Protein AF-A0A0L0UHP1-F1 (afdb_monomer)

Radius of gyration: 19.0 Å; Cα contacts (8 Å, |Δi|>4): 153; chains: 1; bounding box: 42×23×54 Å

Organism: NCBI:txid1165861

Mean predicted aligned error: 4.36 Å

Nearest PDB structures (foldseek):
  5uz0-assembly2_D  TM=9.508E-01  e=3.108E-11  Homo sapiens
  1pkx-assembly1_A  TM=9.611E-01  e=6.671E-11  Homo sapiens
  5uy8-assembly1_B  TM=9.467E-01  e=7.074E-11  Homo sapiens
  1pkx-assembly2_C  TM=9.586E-01  e=7.956E-11  Homo sapiens
  1pl0-assembly2_C  TM=9.447E-01  e=1.006E-10  Homo sapiens

Secondary structure (DSSP, 8-state):
-HHHHHHHHHHTTSHHHHT--B-TT--HHHHHHHHHHHHTTGGGTTTTSSS--HHHHHHHTTBSSPPPPPPHHHHHHHHTT---EEEE-SS--SSTHHHHHHHTTTEEEEE-----TTHHHHHHHHHHTT-B-

Structure (mmCIF, N/CA/C/O backbone):
data_AF-A0A0L0UHP1-F1
#
_entry.id   AF-A0A0L0UHP1-F1
#
loop_
_atom_site.group_PDB
_atom_site.id
_atom_site.type_symbol
_atom_site.label_atom_id
_atom_site.label_alt_id
_atom_site.label_comp_id
_atom_site.label_asym_id
_atom_site.label_entity_id
_atom_site.label_seq_id
_atom_site.pdbx_PDB_ins_code
_atom_site.Cartn_x
_atom_site.Cartn_y
_atom_site.Cartn_z
_atom_site.occupancy
_atom_site.B_iso_or_equiv
_atom_site.auth_seq_id
_atom_site.auth_comp_id
_atom_site.auth_asym_id
_atom_site.auth_atom_id
_atom_site.pdbx_PDB_model_num
ATOM 1 N N . LEU A 1 1 ? 8.149 6.910 -4.532 1.00 87.00 1 LEU A N 1
ATOM 2 C CA . LEU A 1 1 ? 6.869 7.517 -4.090 1.00 87.00 1 LEU A CA 1
ATOM 3 C C . LEU A 1 1 ? 5.644 6.760 -4.614 1.00 87.00 1 LEU A C 1
ATOM 5 O O . LEU A 1 1 ? 4.916 6.215 -3.797 1.00 87.00 1 LEU A O 1
ATOM 9 N N . ALA A 1 2 ? 5.421 6.687 -5.936 1.00 91.31 2 ALA A N 1
ATOM 10 C CA . ALA A 1 2 ? 4.229 6.048 -6.519 1.00 91.31 2 ALA A CA 1
ATOM 11 C C . ALA A 1 2 ? 4.046 4.576 -6.104 1.00 91.31 2 ALA A C 1
ATOM 13 O O . ALA A 1 2 ? 2.968 4.207 -5.651 1.00 91.31 2 ALA A O 1
ATOM 14 N N . GLY A 1 3 ? 5.117 3.774 -6.146 1.00 92.88 3 GLY A N 1
ATOM 15 C CA . GLY A 1 3 ? 5.069 2.380 -5.689 1.00 92.88 3 GLY A CA 1
ATOM 16 C C . GLY A 1 3 ? 4.587 2.235 -4.242 1.00 92.88 3 GLY A C 1
ATOM 17 O O . GLY A 1 3 ? 3.741 1.400 -3.971 1.00 92.88 3 GLY A O 1
ATOM 18 N N . ASN A 1 4 ? 5.029 3.101 -3.320 1.00 94.25 4 ASN A N 1
ATOM 19 C CA . ASN A 1 4 ? 4.590 3.024 -1.920 1.00 94.25 4 ASN A CA 1
ATOM 20 C C . ASN A 1 4 ? 3.087 3.318 -1.788 1.00 94.25 4 ASN A C 1
ATOM 22 O O . ASN A 1 4 ? 2.412 2.698 -0.975 1.00 94.25 4 ASN A O 1
ATOM 26 N N . LYS A 1 5 ? 2.547 4.238 -2.600 1.00 93.75 5 LYS A N 1
ATOM 27 C CA . LYS A 1 5 ? 1.102 4.505 -2.631 1.00 93.75 5 LYS A CA 1
ATOM 28 C C . LYS A 1 5 ? 0.318 3.297 -3.151 1.00 93.75 5 LYS A C 1
ATOM 30 O O . LYS A 1 5 ? -0.724 2.983 -2.587 1.00 93.75 5 LYS A O 1
ATOM 35 N N . ALA A 1 6 ? 0.826 2.619 -4.182 1.00 95.38 6 ALA A N 1
ATOM 36 C CA . ALA A 1 6 ? 0.227 1.386 -4.692 1.00 95.38 6 ALA A CA 1
ATO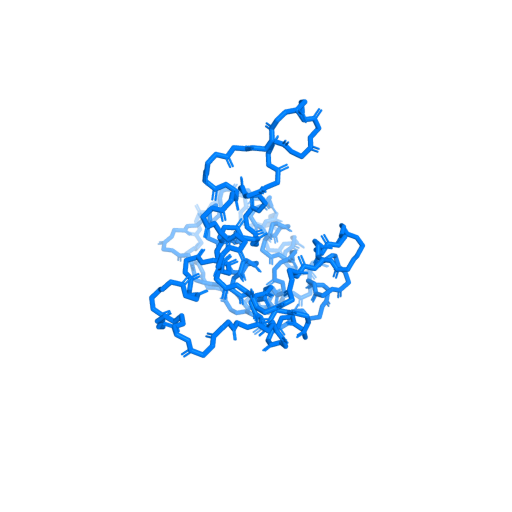M 37 C C . ALA A 1 6 ? 0.261 0.264 -3.641 1.00 95.38 6 ALA A C 1
ATOM 39 O O . ALA A 1 6 ? -0.746 -0.407 -3.431 1.00 95.38 6 ALA A O 1
ATOM 40 N N . ASP A 1 7 ? 1.377 0.120 -2.923 1.00 95.88 7 ASP A N 1
ATOM 41 C CA . ASP A 1 7 ? 1.526 -0.884 -1.867 1.00 95.88 7 ASP A CA 1
ATOM 42 C C . ASP A 1 7 ? 0.542 -0.637 -0.713 1.00 95.88 7 ASP A C 1
ATOM 44 O O . ASP A 1 7 ? -0.157 -1.553 -0.286 1.00 95.88 7 ASP A O 1
ATOM 48 N N . LEU A 1 8 ? 0.422 0.612 -0.246 1.00 96.38 8 LEU A N 1
ATOM 49 C CA . LEU A 1 8 ? -0.553 0.985 0.786 1.00 96.38 8 LEU A CA 1
ATOM 50 C C . LEU A 1 8 ? -1.991 0.762 0.311 1.00 96.38 8 LEU A C 1
ATOM 52 O O . LEU A 1 8 ? -2.806 0.215 1.053 1.00 96.38 8 LEU A O 1
ATOM 56 N N . TRP A 1 9 ? -2.306 1.135 -0.932 1.00 96.44 9 TRP A N 1
ATOM 57 C CA . TRP A 1 9 ? -3.612 0.855 -1.527 1.00 96.44 9 TRP A CA 1
ATOM 58 C C . TRP A 1 9 ? -3.915 -0.648 -1.547 1.00 96.44 9 TRP A C 1
ATOM 60 O O . TRP A 1 9 ? -5.017 -1.056 -1.179 1.00 96.44 9 TRP A O 1
ATOM 70 N N . TRP A 1 10 ? -2.945 -1.490 -1.903 1.00 97.81 10 TRP A N 1
ATOM 71 C CA . TRP A 1 10 ? -3.138 -2.938 -1.919 1.00 97.81 10 TRP A CA 1
ATOM 72 C C . TRP A 1 10 ? -3.288 -3.526 -0.514 1.00 97.81 10 TRP A C 1
ATOM 74 O O . TRP A 1 10 ? -4.152 -4.371 -0.281 1.00 97.81 10 TRP A O 1
ATOM 84 N N . LEU A 1 11 ? -2.514 -3.038 0.457 1.00 97.75 11 LEU A N 1
ATOM 85 C CA . LEU A 1 11 ? -2.622 -3.455 1.856 1.00 97.75 11 LEU A CA 1
ATOM 86 C C . LEU A 1 11 ? -3.976 -3.102 2.485 1.00 97.75 11 LEU A C 1
ATOM 88 O O . LEU A 1 11 ? -4.435 -3.833 3.359 1.00 97.75 11 LEU A O 1
ATOM 92 N N . ARG A 1 12 ? -4.672 -2.060 2.008 1.00 97.56 12 ARG A N 1
ATOM 93 C CA . ARG A 1 12 ? -6.061 -1.777 2.429 1.00 97.56 12 ARG A CA 1
ATOM 94 C C . ARG A 1 12 ? -7.037 -2.908 2.102 1.00 97.56 12 ARG A C 1
ATOM 96 O O . ARG A 1 12 ? -8.080 -2.999 2.739 1.00 97.56 12 ARG A O 1
ATOM 103 N N . HIS A 1 13 ? -6.703 -3.762 1.137 1.00 97.31 13 HIS A N 1
ATOM 104 C CA . HIS A 1 13 ? -7.509 -4.921 0.756 1.00 97.31 13 HIS A CA 1
ATOM 105 C C . HIS A 1 13 ? -7.147 -6.184 1.553 1.00 97.31 13 HIS A C 1
ATOM 107 O O . HIS A 1 13 ? -7.740 -7.237 1.328 1.00 97.31 13 HIS A O 1
ATOM 113 N N . HIS A 1 14 ? -6.186 -6.107 2.483 1.00 98.31 14 HIS A N 1
ATOM 114 C CA . HIS A 1 14 ? -5.831 -7.232 3.340 1.00 98.31 14 HIS A CA 1
ATOM 115 C C . HIS A 1 14 ? -7.034 -7.640 4.218 1.00 98.31 14 HIS A C 1
ATOM 117 O O . HIS A 1 14 ? -7.650 -6.757 4.820 1.00 98.31 14 HIS A O 1
ATOM 123 N N . PRO A 1 15 ? -7.343 -8.944 4.390 1.00 97.75 15 PRO A N 1
ATOM 124 C CA . PRO A 1 15 ? -8.514 -9.398 5.150 1.00 97.75 15 PRO A CA 1
ATOM 125 C C . PRO A 1 15 ? -8.619 -8.786 6.553 1.00 97.75 15 PRO A C 1
ATOM 127 O O . PRO A 1 15 ? -9.634 -8.195 6.890 1.00 97.75 15 PRO A O 1
ATOM 130 N N . LYS A 1 16 ? -7.524 -8.782 7.328 1.00 97.44 16 LYS A N 1
ATOM 131 C CA . LYS A 1 16 ? -7.485 -8.134 8.657 1.00 97.44 16 LYS A CA 1
ATOM 132 C C . LYS A 1 16 ? -7.810 -6.631 8.651 1.00 97.44 16 LYS A C 1
ATOM 134 O O . LYS A 1 16 ? -8.249 -6.120 9.672 1.00 97.44 16 LYS A O 1
ATOM 139 N N . VAL A 1 17 ? -7.568 -5.925 7.543 1.00 97.69 17 VAL A N 1
ATOM 140 C CA . VAL A 1 17 ? -7.905 -4.497 7.405 1.00 97.69 17 VAL A CA 1
ATOM 141 C C . VAL A 1 17 ? -9.379 -4.334 7.045 1.00 97.69 17 VAL A C 1
ATOM 143 O O . VAL A 1 17 ? -10.064 -3.497 7.625 1.00 97.69 17 VAL A O 1
ATOM 146 N N . LEU A 1 18 ? -9.887 -5.169 6.135 1.00 97.38 18 LEU A N 1
ATOM 147 C CA . LEU A 1 18 ? -11.303 -5.185 5.760 1.00 97.38 18 LEU A CA 1
ATOM 148 C C . LEU A 1 18 ? -12.212 -5.599 6.929 1.00 97.38 18 LEU A C 1
ATOM 150 O O . LEU A 1 18 ? -13.311 -5.065 7.065 1.00 97.38 18 LEU A O 1
ATOM 154 N N . ASP A 1 19 ? -11.733 -6.494 7.793 1.00 97.31 19 ASP A N 1
ATOM 155 C CA . ASP A 1 19 ? -12.485 -7.048 8.924 1.00 97.31 19 ASP A CA 1
ATOM 156 C C . ASP A 1 19 ? -12.356 -6.243 10.230 1.00 97.31 19 ASP A C 1
ATOM 158 O O . ASP A 1 19 ? -12.909 -6.662 11.256 1.00 97.31 19 ASP A O 1
ATOM 162 N N . MET A 1 20 ? -11.670 -5.089 10.208 1.00 98.12 20 MET A N 1
ATOM 163 C CA . MET A 1 20 ? -11.478 -4.222 11.378 1.00 98.12 20 MET A CA 1
ATOM 164 C C . MET A 1 20 ? -12.805 -3.872 12.063 1.00 98.12 20 MET A C 1
ATOM 166 O O . MET A 1 20 ? -13.759 -3.388 11.443 1.00 98.12 20 MET A O 1
ATOM 170 N N . LYS A 1 21 ? -12.853 -4.064 13.384 1.00 98.06 21 LYS A N 1
ATOM 171 C CA . LYS A 1 21 ? -14.045 -3.819 14.202 1.00 98.06 21 LYS A CA 1
ATOM 172 C C . LYS A 1 21 ? -14.073 -2.376 14.688 1.00 98.06 21 LYS A C 1
ATOM 174 O O . LYS A 1 21 ? -13.614 -2.060 15.778 1.00 98.06 21 LYS A O 1
ATOM 179 N N . PHE A 1 22 ? -14.604 -1.479 13.865 1.00 98.31 22 PHE A N 1
ATOM 180 C CA . PHE A 1 22 ? -14.836 -0.086 14.256 1.00 98.31 22 PHE A CA 1
ATOM 181 C C . PHE A 1 22 ? -16.080 0.065 15.134 1.00 98.31 22 PHE A C 1
ATOM 183 O O . PHE A 1 22 ? -17.093 -0.580 14.864 1.00 98.31 22 PHE A O 1
ATOM 190 N N . LYS A 1 23 ? -16.055 1.008 16.086 1.00 98.38 23 LYS A N 1
ATOM 191 C CA . LYS A 1 23 ? -17.259 1.403 16.835 1.00 98.38 23 LYS A CA 1
ATOM 192 C C . LYS A 1 23 ? -18.340 1.894 15.877 1.00 98.38 23 LYS A C 1
ATOM 194 O O . LYS A 1 23 ? -18.066 2.569 14.879 1.00 98.38 23 LYS A O 1
ATOM 199 N N . LYS A 1 24 ? -19.602 1.614 16.210 1.00 96.81 24 LYS A N 1
ATOM 200 C CA . LYS A 1 24 ? -20.766 2.095 15.438 1.00 96.81 24 LYS A CA 1
ATOM 201 C C . LYS A 1 24 ? -20.814 3.622 15.294 1.00 96.81 24 LYS A C 1
ATOM 203 O O . LYS A 1 24 ? -21.344 4.113 14.303 1.00 96.81 24 LYS A O 1
ATOM 208 N N . SER A 1 25 ? -20.261 4.358 16.260 1.00 96.75 25 SER A N 1
ATOM 209 C CA . SER A 1 25 ? -20.190 5.824 16.259 1.00 96.75 25 SER A CA 1
ATOM 210 C C . SER A 1 25 ? -19.076 6.401 15.374 1.00 96.75 25 SER A C 1
ATOM 212 O O . SER A 1 25 ? -19.115 7.593 15.071 1.00 96.75 25 SER A O 1
ATOM 214 N N . THR A 1 26 ? -18.097 5.593 14.950 1.00 97.19 26 THR A N 1
ATOM 215 C CA . THR A 1 26 ? -16.936 6.056 14.177 1.00 97.19 26 THR A CA 1
ATOM 216 C C . THR A 1 26 ? -17.354 6.464 12.763 1.00 97.19 26 THR A C 1
ATOM 218 O O . THR A 1 26 ? -17.935 5.665 12.018 1.00 97.19 26 THR A O 1
ATOM 221 N N . LYS A 1 27 ? -17.046 7.702 12.355 1.00 97.19 27 LYS A N 1
ATOM 222 C CA . LYS A 1 27 ? -17.439 8.227 11.038 1.00 97.19 27 LYS A CA 1
ATOM 223 C C . LYS A 1 27 ? -16.534 7.684 9.938 1.00 97.19 27 LYS A C 1
ATOM 225 O O . LYS A 1 27 ? -15.405 7.269 10.171 1.00 97.19 27 LYS A O 1
ATOM 230 N N . ARG A 1 28 ? -17.011 7.737 8.691 1.00 96.88 28 ARG A N 1
ATOM 231 C CA . ARG A 1 28 ? -16.268 7.239 7.519 1.00 96.88 28 ARG A CA 1
ATOM 232 C C . ARG A 1 28 ? -14.878 7.873 7.363 1.00 96.88 28 ARG A C 1
ATOM 234 O O . ARG A 1 28 ? -13.950 7.162 6.995 1.00 96.88 28 ARG A O 1
ATOM 241 N N . ALA A 1 29 ? -14.751 9.176 7.615 1.00 97.12 29 ALA A N 1
ATOM 242 C CA . ALA A 1 29 ? -13.471 9.880 7.529 1.00 97.12 29 ALA A CA 1
ATOM 243 C C . ALA A 1 29 ? -12.476 9.362 8.581 1.00 97.12 29 ALA A C 1
ATOM 245 O O . ALA A 1 29 ? -11.351 9.016 8.234 1.00 97.12 29 ALA A O 1
ATOM 246 N N . ASP A 1 30 ? -12.935 9.195 9.823 1.00 97.25 30 ASP A N 1
ATOM 247 C CA . ASP A 1 30 ? -12.117 8.684 10.927 1.00 97.25 30 ASP A CA 1
ATOM 248 C C . ASP A 1 30 ? -11.662 7.244 10.660 1.00 97.25 30 ASP A C 1
ATOM 250 O O . ASP A 1 30 ? -10.494 6.921 10.847 1.00 97.25 30 ASP A O 1
ATOM 254 N N . LYS A 1 31 ? -12.544 6.395 10.106 1.00 97.94 31 LYS A N 1
ATOM 255 C CA . LYS A 1 31 ? -12.172 5.035 9.669 1.00 97.94 31 LYS A CA 1
ATOM 256 C C . LYS A 1 31 ? -11.063 5.052 8.619 1.00 97.94 31 LYS A C 1
ATOM 258 O O . LYS A 1 31 ? -10.129 4.262 8.706 1.00 97.94 31 LYS A O 1
ATOM 263 N N . ALA A 1 32 ? -11.165 5.931 7.619 1.00 96.94 32 ALA A N 1
ATOM 264 C CA . ALA A 1 32 ? -10.165 6.027 6.559 1.00 96.94 32 ALA A CA 1
ATOM 265 C C . ALA A 1 32 ? -8.799 6.463 7.113 1.00 96.94 32 ALA A C 1
ATOM 267 O O . ALA A 1 32 ? -7.802 5.806 6.821 1.00 96.94 32 ALA A O 1
ATOM 268 N N . ASN A 1 33 ? -8.782 7.494 7.962 1.00 97.31 33 ASN A N 1
ATOM 269 C CA . ASN A 1 33 ? -7.567 7.980 8.615 1.00 97.31 33 ASN A CA 1
ATOM 270 C C . ASN A 1 33 ? -6.956 6.916 9.538 1.00 97.31 33 ASN A C 1
ATOM 272 O O . ASN A 1 33 ? -5.750 6.693 9.508 1.00 97.31 33 ASN A O 1
ATOM 276 N N . ALA A 1 34 ? -7.781 6.210 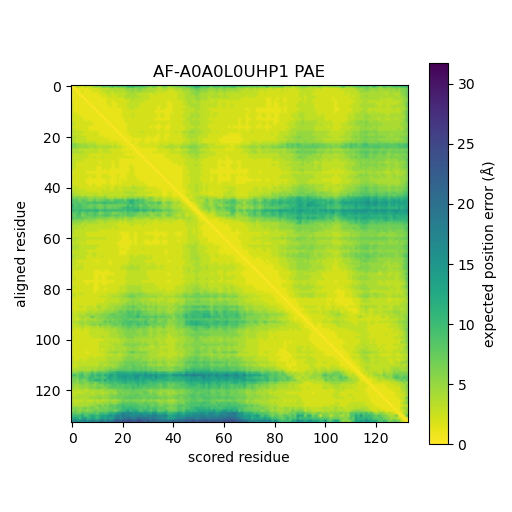10.314 1.00 97.69 34 ALA A N 1
ATOM 277 C CA . ALA A 1 34 ? -7.316 5.155 11.208 1.00 97.69 34 ALA A CA 1
ATOM 278 C C . ALA A 1 34 ? -6.660 3.991 10.447 1.00 97.69 34 ALA A C 1
ATOM 280 O O . ALA A 1 34 ? -5.640 3.469 10.898 1.00 97.69 34 ALA A O 1
ATOM 281 N N . ILE A 1 35 ? -7.205 3.606 9.286 1.00 98.00 35 ILE A N 1
ATOM 282 C CA . ILE A 1 35 ? -6.593 2.597 8.406 1.00 98.00 35 ILE A CA 1
ATOM 283 C C . ILE A 1 35 ? -5.261 3.099 7.844 1.00 98.00 35 ILE A C 1
ATOM 285 O O . ILE A 1 35 ? -4.304 2.331 7.788 1.00 98.00 35 ILE A O 1
ATOM 289 N N . ASP A 1 36 ? -5.184 4.366 7.431 1.00 96.81 36 ASP A N 1
ATOM 290 C CA . ASP A 1 36 ? -3.940 4.936 6.910 1.00 96.81 36 ASP A CA 1
ATOM 291 C C . ASP A 1 36 ? -2.829 4.918 7.951 1.00 96.81 36 ASP A C 1
ATOM 293 O O . ASP A 1 36 ? -1.774 4.343 7.689 1.00 96.81 36 ASP A O 1
ATOM 297 N N . LEU A 1 37 ? -3.100 5.447 9.144 1.00 96.31 37 LEU A N 1
ATOM 298 C CA . LEU A 1 37 ? -2.137 5.472 10.242 1.00 96.31 37 LEU A CA 1
ATOM 299 C C . LEU A 1 37 ? -1.672 4.064 10.644 1.00 96.31 37 LEU A C 1
ATOM 301 O O . LEU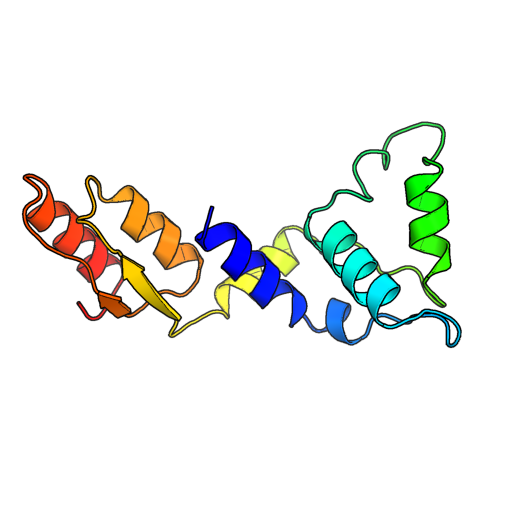 A 1 37 ? -0.492 3.851 10.918 1.00 96.31 37 LEU A O 1
ATOM 305 N N . TYR A 1 38 ? -2.585 3.088 10.629 1.00 97.06 38 TYR A N 1
ATOM 306 C CA . TYR A 1 38 ? -2.263 1.680 10.854 1.00 97.06 38 TYR A CA 1
ATOM 307 C C . TYR A 1 38 ? -1.329 1.120 9.772 1.00 97.06 38 TYR A C 1
ATOM 309 O O . TYR A 1 38 ? -0.348 0.440 10.069 1.00 97.06 38 TYR A O 1
ATOM 317 N N . LEU A 1 39 ? -1.616 1.388 8.495 1.00 96.75 39 LEU A N 1
ATOM 318 C CA . LEU A 1 39 ? -0.849 0.828 7.384 1.00 96.75 39 LEU A CA 1
ATOM 319 C C . LEU A 1 39 ? 0.526 1.471 7.217 1.00 96.75 39 LEU A C 1
ATOM 321 O O . LEU A 1 39 ? 1.450 0.762 6.806 1.00 96.75 39 LEU A O 1
ATOM 325 N N . THR A 1 40 ? 0.670 2.754 7.555 1.00 95.19 40 THR A N 1
ATOM 326 C CA . THR A 1 40 ? 1.955 3.470 7.574 1.00 95.19 40 THR A CA 1
ATOM 327 C C . THR A 1 40 ? 2.786 3.192 8.824 1.00 95.19 40 THR A C 1
ATOM 329 O O . THR A 1 40 ? 3.885 3.719 8.925 1.00 95.19 40 THR A O 1
ATOM 332 N N . ASP A 1 41 ? 2.279 2.369 9.747 1.00 93.81 41 ASP A N 1
ATOM 333 C CA . ASP A 1 41 ? 2.854 2.092 11.067 1.00 93.81 41 ASP A CA 1
ATOM 334 C C . ASP A 1 41 ? 3.010 3.329 11.983 1.00 93.81 41 ASP A C 1
ATOM 336 O O . ASP A 1 41 ? 3.618 3.225 13.043 1.00 93.81 41 ASP A O 1
ATOM 340 N N . ALA A 1 42 ? 2.397 4.467 11.636 1.00 92.88 42 ALA A N 1
ATOM 341 C CA . ALA A 1 42 ? 2.543 5.728 12.374 1.00 92.88 42 ALA A CA 1
ATOM 342 C C . ALA A 1 42 ? 1.993 5.639 13.809 1.00 92.88 42 ALA A C 1
ATOM 344 O O . ALA A 1 42 ? 2.549 6.213 14.733 1.00 92.88 42 ALA A O 1
ATOM 345 N N . VAL A 1 43 ? 0.927 4.858 14.021 1.00 93.31 43 VAL A N 1
ATOM 346 C CA . VAL A 1 43 ? 0.352 4.615 15.362 1.00 93.31 43 VAL A CA 1
ATOM 347 C C . VAL A 1 43 ? 1.136 3.596 16.191 1.00 93.31 43 VAL A C 1
ATOM 349 O O . VAL A 1 43 ? 0.641 3.170 17.227 1.00 93.31 43 VAL A O 1
ATOM 352 N N . PHE A 1 44 ? 2.277 3.098 15.720 1.00 91.44 44 PHE A N 1
ATOM 353 C CA . PHE A 1 44 ? 3.102 2.133 16.456 1.00 91.44 44 PHE A CA 1
ATOM 354 C C . PHE A 1 44 ? 4.517 2.665 16.721 1.00 91.44 44 PHE A C 1
ATOM 356 O O . PHE A 1 44 ? 5.384 1.882 17.102 1.00 91.44 44 PHE A O 1
ATOM 363 N N . GLU A 1 45 ? 4.776 3.952 16.480 1.00 88.00 45 GLU A N 1
ATOM 364 C CA . GLU A 1 45 ? 6.098 4.560 16.688 1.00 88.00 45 GLU A CA 1
ATOM 365 C C . GLU A 1 45 ? 6.484 4.614 18.174 1.00 88.00 45 GLU A C 1
ATOM 367 O O . GLU A 1 45 ? 7.648 4.428 18.509 1.00 88.00 45 GLU A O 1
ATOM 372 N N . ASP A 1 46 ? 5.494 4.775 19.049 1.00 85.31 46 ASP A N 1
ATOM 373 C CA . ASP A 1 46 ? 5.581 4.872 20.510 1.00 85.31 46 ASP A CA 1
ATOM 374 C C . ASP A 1 46 ? 5.345 3.526 21.224 1.00 85.31 46 ASP A C 1
ATOM 376 O O . ASP A 1 46 ? 5.124 3.476 22.431 1.00 85.31 46 ASP A O 1
ATOM 380 N N . GLN A 1 47 ? 5.355 2.405 20.492 1.00 79.81 47 GLN A N 1
ATOM 381 C CA . GLN A 1 47 ? 5.006 1.086 21.046 1.00 79.81 47 GLN A CA 1
ATOM 382 C C . GLN A 1 47 ? 5.954 0.606 22.164 1.00 79.81 47 GLN A C 1
ATOM 384 O O . GLN A 1 47 ? 5.565 -0.248 22.959 1.00 79.81 47 GLN A O 1
ATOM 389 N N . ASP A 1 48 ? 7.194 1.102 22.171 1.00 85.00 48 ASP A N 1
ATOM 390 C CA . ASP A 1 48 ? 8.266 0.698 23.088 1.00 85.00 48 ASP A CA 1
ATOM 391 C C . ASP A 1 48 ? 8.482 1.732 24.216 1.00 85.00 48 ASP A C 1
ATOM 393 O O . ASP A 1 48 ? 9.362 1.552 25.061 1.00 85.00 48 ASP A O 1
ATOM 397 N N . ASP A 1 49 ? 7.672 2.795 24.246 1.00 87.12 49 ASP A N 1
ATOM 398 C CA . ASP A 1 49 ? 7.748 3.860 25.245 1.00 87.12 49 ASP A CA 1
ATOM 399 C C . ASP A 1 49 ? 7.021 3.473 26.547 1.00 87.12 49 ASP A C 1
ATOM 401 O O . ASP A 1 49 ? 6.098 2.656 26.566 1.00 87.12 49 ASP A O 1
ATOM 405 N N . GLU A 1 50 ? 7.417 4.088 27.669 1.00 85.62 50 GLU A N 1
ATOM 406 C CA . GLU A 1 50 ? 6.790 3.849 28.982 1.00 85.62 50 GLU A CA 1
ATOM 407 C C . GLU A 1 50 ? 5.320 4.305 29.033 1.00 85.62 50 GLU A C 1
ATOM 409 O O . GLU A 1 50 ? 4.518 3.745 29.786 1.00 85.62 50 GLU A O 1
ATOM 414 N N . GLU A 1 51 ? 4.956 5.309 28.230 1.00 87.88 51 GLU A N 1
ATOM 415 C CA . GLU A 1 51 ? 3.593 5.816 28.108 1.00 87.88 51 GLU A CA 1
ATOM 416 C C . GLU A 1 51 ? 3.181 5.929 26.636 1.00 87.88 51 GLU A C 1
ATOM 418 O O . GLU A 1 51 ? 3.833 6.608 25.848 1.00 87.88 51 GLU A O 1
ATOM 423 N N . ILE A 1 52 ? 2.037 5.332 26.288 1.00 87.44 52 ILE A N 1
ATOM 424 C CA . ILE A 1 52 ? 1.427 5.497 24.964 1.00 87.44 52 ILE A CA 1
ATOM 425 C C . ILE A 1 52 ? 0.949 6.941 24.741 1.00 87.44 52 ILE A C 1
ATOM 427 O O . ILE A 1 52 ? 0.303 7.554 25.602 1.00 87.44 52 ILE A O 1
ATOM 431 N N . SER A 1 53 ? 1.207 7.464 23.547 1.00 90.12 53 SER A N 1
ATOM 432 C CA . SER A 1 53 ? 0.853 8.823 23.146 1.00 90.12 53 SER A CA 1
ATOM 433 C C . SER A 1 53 ? -0.659 9.081 23.181 1.00 90.12 53 SER A C 1
ATOM 435 O O . SER A 1 53 ? -1.502 8.179 23.111 1.00 90.12 53 SER A O 1
ATOM 437 N N . ILE A 1 54 ? -1.031 10.361 23.267 1.00 91.00 54 ILE A N 1
ATOM 438 C CA . ILE A 1 54 ? -2.434 10.786 23.141 1.00 91.00 54 ILE A CA 1
ATOM 439 C C . ILE A 1 54 ? -2.982 10.390 21.765 1.00 91.00 54 ILE A C 1
ATOM 441 O O . ILE A 1 54 ? -4.102 9.892 21.678 1.00 91.00 54 ILE A O 1
ATOM 445 N N . GLU A 1 55 ? -2.172 10.529 20.715 1.00 90.94 55 GLU A N 1
ATOM 446 C CA . GLU A 1 55 ? -2.537 10.159 19.345 1.00 90.94 55 GLU A CA 1
ATOM 447 C C . GLU A 1 55 ? -2.886 8.670 19.241 1.00 90.94 55 GLU A C 1
ATOM 449 O O . GLU A 1 55 ? -3.906 8.303 18.648 1.00 90.94 55 GLU A O 1
ATOM 454 N N . ARG A 1 56 ? -2.105 7.802 19.900 1.00 93.19 56 ARG A N 1
ATOM 455 C CA . ARG A 1 56 ? -2.411 6.374 19.993 1.00 93.19 56 ARG A CA 1
ATOM 456 C C . ARG A 1 56 ? -3.739 6.119 20.705 1.00 93.19 56 ARG A C 1
ATOM 458 O O . ARG A 1 56 ? -4.571 5.373 20.185 1.00 93.19 56 ARG A O 1
ATOM 465 N N . LYS A 1 57 ? -3.973 6.756 21.858 1.00 93.94 57 LYS A N 1
ATOM 466 C CA . LYS A 1 57 ? -5.231 6.626 22.627 1.00 93.94 57 LYS A CA 1
ATOM 467 C C . LYS A 1 57 ? -6.445 7.076 21.799 1.00 93.94 57 LYS A C 1
ATOM 469 O O . LYS A 1 57 ? -7.492 6.426 21.810 1.00 93.94 57 LYS A O 1
ATOM 474 N N . GLU A 1 58 ? -6.322 8.175 21.056 1.00 94.50 58 GLU A N 1
ATOM 475 C CA . GLU A 1 58 ? -7.362 8.672 20.147 1.00 94.50 58 GLU A CA 1
ATOM 476 C C . GLU A 1 58 ? -7.624 7.711 18.984 1.00 94.50 58 GLU A C 1
ATOM 478 O O . GLU A 1 58 ? -8.781 7.4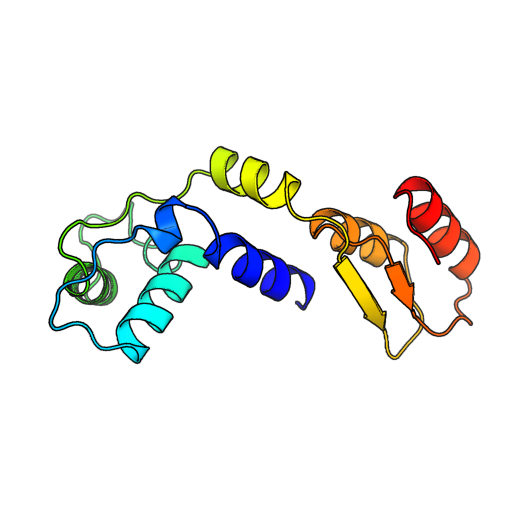64 18.631 1.00 94.50 58 GLU A O 1
ATOM 483 N N . TRP A 1 59 ? -6.572 7.111 18.423 1.00 96.75 59 TRP A N 1
ATOM 484 C CA . TRP A 1 59 ? -6.700 6.102 17.379 1.00 96.75 59 TRP A CA 1
ATOM 485 C C . TRP A 1 59 ? -7.424 4.846 17.887 1.00 96.75 59 TRP A C 1
ATOM 487 O O . TRP A 1 59 ? -8.399 4.419 17.261 1.00 96.75 59 TRP A O 1
ATOM 497 N N . GLU A 1 60 ? -7.032 4.304 19.046 1.00 96.31 60 GLU A N 1
ATOM 498 C CA . GLU A 1 60 ? -7.660 3.120 19.663 1.00 96.31 60 GLU A CA 1
ATOM 499 C C . GLU A 1 60 ? -9.146 3.344 19.966 1.00 96.31 60 GLU A C 1
ATOM 501 O O . GLU A 1 60 ? -9.973 2.441 19.810 1.00 96.31 60 GLU A O 1
ATOM 506 N N . ASN A 1 61 ? -9.526 4.582 20.292 1.00 96.62 61 ASN A N 1
ATOM 507 C CA . ASN A 1 61 ? -10.912 4.954 20.546 1.00 96.62 61 ASN A CA 1
ATOM 508 C C . ASN A 1 61 ? -11.854 4.784 19.346 1.00 96.62 61 ASN A C 1
ATOM 510 O O . ASN A 1 61 ? -13.072 4.809 19.548 1.00 96.62 61 ASN A O 1
ATOM 514 N N . ASN A 1 62 ? -11.341 4.554 18.136 1.00 97.88 62 ASN A N 1
ATOM 515 C CA . ASN A 1 62 ? -12.154 4.276 16.952 1.00 97.88 62 ASN A CA 1
ATOM 516 C C . ASN A 1 62 ? -12.670 2.828 16.875 1.00 97.88 62 ASN A C 1
ATOM 518 O O . ASN A 1 62 ? -13.576 2.559 16.074 1.00 97.88 62 ASN A O 1
ATOM 522 N N . PHE A 1 63 ? -12.130 1.905 17.678 1.00 97.94 63 PHE A N 1
ATOM 523 C CA . PHE A 1 63 ? -12.334 0.462 17.525 1.00 97.94 63 PHE A CA 1
ATOM 524 C C . PHE A 1 63 ? -13.125 -0.169 18.682 1.00 97.94 63 PHE A C 1
ATOM 526 O O . PHE A 1 63 ? -13.007 0.241 19.833 1.00 97.94 63 PHE A O 1
ATOM 533 N N . GLU A 1 64 ? -13.967 -1.156 18.370 1.00 97.94 64 GLU A N 1
ATOM 534 C CA . GLU A 1 64 ? -14.559 -2.076 19.358 1.00 97.94 64 GLU A CA 1
ATOM 535 C C . GLU A 1 64 ? -13.525 -3.118 19.797 1.00 97.94 64 GLU A C 1
ATOM 537 O O . GLU A 1 64 ? -13.471 -3.484 20.966 1.00 97.94 64 GLU A O 1
ATOM 542 N N . GLU A 1 65 ? -12.676 -3.544 18.860 1.00 97.50 65 GLU A N 1
ATOM 543 C CA . GLU A 1 65 ? -11.546 -4.442 19.078 1.00 97.50 65 GLU A CA 1
ATOM 544 C C . GLU A 1 65 ? -10.321 -3.847 18.380 1.00 97.50 65 GLU A C 1
ATOM 546 O O . GLU A 1 65 ? -10.346 -3.612 17.168 1.00 97.50 65 GLU A O 1
ATOM 551 N N . ILE A 1 66 ? -9.266 -3.563 19.150 1.00 95.94 66 ILE A N 1
ATOM 552 C CA . ILE A 1 66 ? -8.049 -2.930 18.630 1.00 95.94 66 ILE A CA 1
ATOM 553 C C . ILE A 1 66 ? -7.388 -3.889 17.629 1.00 95.94 66 ILE A C 1
ATOM 555 O O . ILE A 1 66 ? -7.053 -5.018 17.999 1.00 95.94 66 ILE A O 1
ATOM 559 N N . PRO A 1 67 ? -7.172 -3.477 16.366 1.00 96.38 67 PRO A N 1
ATOM 560 C CA . PRO A 1 67 ? -6.630 -4.378 15.366 1.00 96.38 67 PRO A CA 1
ATOM 561 C C . PRO A 1 67 ? -5.156 -4.676 15.637 1.00 96.38 67 PRO A C 1
ATOM 563 O O . PRO A 1 67 ? -4.333 -3.780 15.836 1.00 96.38 67 PRO A O 1
ATOM 566 N N . VAL A 1 68 ? -4.812 -5.962 15.578 1.00 93.81 68 VAL A N 1
ATOM 567 C CA . VAL A 1 68 ? -3.430 -6.435 15.703 1.00 93.81 68 VAL A CA 1
ATOM 568 C C . VAL A 1 68 ? -2.610 -5.941 14.513 1.00 93.81 68 VAL A C 1
ATOM 570 O O . VAL A 1 68 ? -3.063 -6.029 13.370 1.00 93.81 68 VAL A O 1
ATOM 573 N N . ARG A 1 69 ? -1.395 -5.441 14.764 1.00 95.06 69 ARG A N 1
ATOM 574 C CA . ARG A 1 69 ? -0.452 -4.995 13.726 1.00 95.06 69 ARG A CA 1
ATOM 575 C C . ARG A 1 69 ? -0.172 -6.117 12.720 1.00 95.06 69 ARG A C 1
ATOM 577 O O . ARG A 1 69 ? 0.086 -7.253 13.117 1.00 95.06 69 ARG A O 1
ATOM 584 N N . LEU A 1 70 ? -0.198 -5.803 11.421 1.00 96.00 70 LEU A N 1
ATOM 585 C CA . LEU A 1 70 ? 0.253 -6.747 10.394 1.00 96.00 70 LEU A CA 1
ATOM 586 C C . LEU A 1 70 ? 1.748 -6.997 10.564 1.00 96.00 70 LEU A C 1
ATOM 588 O O . LEU A 1 70 ? 2.545 -6.056 10.510 1.00 96.00 70 LEU A O 1
ATOM 592 N N . SER A 1 71 ? 2.134 -8.263 10.701 1.00 95.88 71 SER A N 1
ATOM 593 C CA . SER A 1 71 ? 3.552 -8.612 10.742 1.00 95.88 71 SER A CA 1
ATOM 594 C C . SER A 1 71 ? 4.225 -8.348 9.391 1.00 95.88 71 SER A C 1
ATOM 596 O O . SER A 1 71 ? 3.585 -8.320 8.335 1.00 95.88 71 SER A O 1
ATOM 598 N N . HIS A 1 72 ? 5.552 -8.211 9.399 1.00 94.56 72 HIS A N 1
ATOM 599 C CA . HIS A 1 72 ? 6.324 -8.075 8.163 1.00 94.56 72 HIS A CA 1
ATOM 600 C C . HIS A 1 72 ? 6.112 -9.267 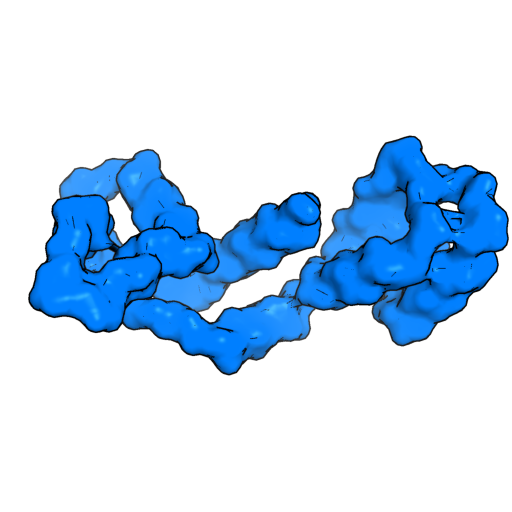7.207 1.00 94.56 72 HIS A C 1
ATOM 602 O O . HIS A 1 72 ? 6.083 -9.089 5.989 1.00 94.56 72 HIS A O 1
ATOM 608 N N . ILE A 1 73 ? 5.937 -10.478 7.750 1.00 96.69 73 ILE A N 1
ATOM 609 C CA . ILE A 1 73 ? 5.675 -11.689 6.960 1.00 96.69 73 ILE A CA 1
ATOM 610 C C . ILE A 1 73 ? 4.309 -11.585 6.278 1.00 96.69 73 ILE A C 1
ATOM 612 O O . ILE A 1 73 ? 4.238 -11.728 5.063 1.00 96.69 73 ILE A O 1
ATOM 616 N N . GLU A 1 74 ? 3.259 -11.233 7.022 1.00 97.06 74 GLU A N 1
ATOM 617 C CA . GLU A 1 74 ? 1.902 -11.075 6.477 1.00 97.06 74 GLU A CA 1
ATOM 618 C C . GLU A 1 74 ? 1.845 -9.997 5.392 1.00 97.06 74 GLU A C 1
ATOM 620 O O . GLU A 1 74 ? 1.288 -10.220 4.315 1.00 97.06 74 GLU A O 1
ATOM 625 N N . ARG A 1 75 ? 2.484 -8.842 5.635 1.00 96.75 75 ARG A N 1
ATOM 626 C CA . ARG A 1 75 ? 2.603 -7.776 4.631 1.00 96.75 75 ARG A CA 1
ATOM 627 C C . ARG A 1 75 ? 3.283 -8.305 3.369 1.00 96.75 75 ARG A C 1
ATOM 629 O O . ARG A 1 75 ? 2.764 -8.112 2.274 1.00 96.75 75 ARG A O 1
ATOM 636 N N . LYS A 1 76 ? 4.414 -9.004 3.504 1.00 95.62 76 LYS A N 1
ATOM 637 C CA . LYS A 1 76 ? 5.162 -9.557 2.365 1.00 95.62 76 LYS A CA 1
ATOM 638 C C . LYS A 1 76 ? 4.350 -10.595 1.588 1.00 95.62 76 LYS A C 1
ATOM 640 O O . LYS A 1 76 ? 4.309 -10.538 0.362 1.00 95.62 76 LYS A O 1
ATOM 645 N N . GLU A 1 77 ? 3.698 -11.523 2.279 1.00 96.88 77 GLU A N 1
ATOM 646 C CA . GLU A 1 77 ? 2.853 -12.546 1.658 1.00 96.88 77 GLU A CA 1
ATOM 647 C C . GLU A 1 77 ? 1.672 -11.935 0.906 1.00 96.88 77 GLU A C 1
ATOM 649 O O . GLU A 1 77 ? 1.347 -12.385 -0.191 1.00 96.88 77 GLU A O 1
ATOM 654 N N . TRP A 1 78 ? 1.054 -10.889 1.458 1.00 97.56 78 TRP A N 1
ATOM 655 C CA . TRP A 1 78 ? -0.027 -10.172 0.790 1.00 97.56 78 TRP A CA 1
ATOM 656 C C . TRP A 1 78 ? 0.453 -9.397 -0.435 1.00 97.56 78 TRP A C 1
ATOM 658 O O . TRP A 1 78 ? -0.176 -9.461 -1.492 1.00 97.56 78 TRP A O 1
ATOM 668 N N . MET A 1 79 ? 1.590 -8.707 -0.326 1.00 95.81 79 MET A N 1
ATOM 669 C CA . MET A 1 79 ? 2.186 -7.977 -1.446 1.00 95.81 79 MET A CA 1
ATOM 670 C C . MET A 1 79 ? 2.559 -8.903 -2.608 1.00 95.81 79 MET A C 1
ATOM 672 O O . MET A 1 79 ? 2.355 -8.531 -3.757 1.00 95.81 79 MET A O 1
ATOM 676 N N . ASN A 1 80 ? 3.000 -10.135 -2.332 1.00 94.94 80 ASN A N 1
ATOM 677 C CA . ASN A 1 80 ? 3.287 -11.136 -3.369 1.00 94.94 80 ASN A CA 1
ATOM 678 C C . ASN A 1 80 ? 2.047 -11.581 -4.169 1.00 94.94 80 ASN A C 1
ATOM 680 O O . ASN A 1 80 ? 2.199 -12.247 -5.190 1.00 94.94 80 ASN A O 1
ATOM 684 N N . LYS A 1 81 ? 0.831 -11.255 -3.708 1.00 95.81 81 LYS A N 1
ATOM 685 C CA . LYS A 1 81 ? -0.422 -11.539 -4.427 1.00 95.81 81 LYS A CA 1
ATOM 686 C C . LYS A 1 81 ? -0.827 -10.422 -5.389 1.00 95.81 81 LYS A C 1
ATOM 688 O O . LYS A 1 81 ? -1.731 -10.641 -6.190 1.00 95.81 81 LYS A O 1
ATOM 693 N N . LEU A 1 82 ? -0.212 -9.240 -5.296 1.00 95.50 82 LEU A N 1
ATOM 694 C CA . LEU A 1 82 ? -0.469 -8.152 -6.234 1.00 95.50 82 LEU A CA 1
ATOM 695 C C . LEU A 1 82 ? 0.182 -8.488 -7.576 1.00 95.50 82 LEU A C 1
ATOM 697 O O . LEU A 1 82 ? 1.391 -8.695 -7.646 1.00 95.50 82 LEU A O 1
ATOM 701 N N . ASP A 1 83 ? -0.621 -8.527 -8.633 1.00 94.12 83 ASP A N 1
ATOM 702 C CA . ASP A 1 83 ? -0.177 -8.885 -9.976 1.00 94.12 83 ASP A CA 1
ATOM 703 C C . ASP A 1 83 ? -1.005 -8.151 -11.040 1.00 94.12 83 ASP A C 1
ATOM 705 O O . ASP A 1 83 ? -2.121 -7.698 -10.778 1.00 94.12 83 ASP A O 1
ATOM 709 N N . GLY A 1 84 ? -0.462 -8.042 -12.253 1.00 93.38 84 GLY A N 1
ATOM 710 C CA . GLY A 1 84 ? -1.153 -7.450 -13.399 1.00 93.38 84 GLY A CA 1
ATOM 711 C C . GLY A 1 84 ? -1.248 -5.923 -13.368 1.00 93.38 84 GLY A C 1
ATOM 712 O O . GLY A 1 84 ? -2.107 -5.358 -14.041 1.00 93.38 84 GLY A O 1
ATOM 713 N N . VAL A 1 85 ? -0.383 -5.241 -12.613 1.00 95.94 85 VAL A N 1
ATOM 714 C CA . VAL A 1 85 ? -0.380 -3.775 -12.527 1.00 95.94 85 VAL A CA 1
ATOM 715 C C . VAL A 1 85 ? 0.248 -3.167 -13.787 1.00 95.94 85 VAL A C 1
ATOM 717 O O . VAL A 1 85 ? 1.259 -3.655 -14.299 1.00 95.94 85 VAL A O 1
ATOM 720 N N . ALA A 1 86 ? -0.343 -2.084 -14.289 1.00 94.81 86 ALA A N 1
ATOM 721 C CA . ALA A 1 86 ? 0.214 -1.284 -15.375 1.00 94.81 86 ALA A CA 1
ATOM 722 C C . ALA A 1 86 ? 0.878 -0.012 -14.827 1.00 94.81 86 ALA A C 1
ATOM 724 O O . ALA A 1 86 ? 0.322 0.656 -13.952 1.00 94.81 86 ALA A O 1
ATOM 725 N N . LEU A 1 87 ? 2.057 0.327 -15.350 1.00 93.88 87 LEU A N 1
ATOM 726 C CA . LEU A 1 87 ? 2.826 1.515 -14.988 1.00 93.88 87 LEU A CA 1
ATOM 727 C C . LEU A 1 87 ? 2.991 2.431 -16.204 1.00 93.88 87 LEU A C 1
ATOM 729 O O . LEU A 1 87 ? 3.539 2.024 -17.223 1.00 93.88 87 LEU A O 1
ATOM 733 N N . GLY A 1 88 ? 2.563 3.684 -16.078 1.00 93.75 88 GLY A N 1
ATOM 734 C CA . GLY A 1 88 ? 2.866 4.740 -17.044 1.00 93.75 88 GLY A CA 1
ATOM 735 C C . GLY A 1 88 ? 3.931 5.690 -16.501 1.00 93.75 88 GLY A C 1
ATOM 736 O O . GLY A 1 88 ? 3.846 6.092 -15.340 1.00 93.75 88 GLY A O 1
ATOM 737 N N . SER A 1 89 ? 4.904 6.053 -17.334 1.00 92.81 89 SER A N 1
ATOM 738 C CA . SER A 1 89 ? 5.898 7.098 -17.074 1.00 92.81 89 SER A CA 1
ATOM 739 C C . SER A 1 89 ? 5.786 8.185 -18.137 1.00 92.81 89 SER A C 1
ATOM 741 O O . SER A 1 89 ? 5.653 7.889 -19.322 1.00 92.81 89 SER A O 1
ATOM 743 N N . ASP A 1 90 ? 5.840 9.444 -17.717 1.00 93.94 90 ASP A N 1
ATOM 744 C CA . ASP A 1 90 ? 5.840 10.614 -18.600 1.00 93.94 90 ASP A CA 1
ATOM 745 C C . ASP A 1 90 ? 7.207 10.863 -19.259 1.00 93.94 90 ASP A C 1
ATOM 747 O O . ASP A 1 90 ? 7.280 11.524 -20.294 1.00 93.94 90 ASP A O 1
ATOM 751 N N . ALA A 1 91 ? 8.276 10.299 -18.692 1.00 91.62 91 ALA A N 1
ATOM 752 C CA . ALA A 1 91 ? 9.642 10.357 -19.202 1.00 91.62 91 ALA A CA 1
ATOM 753 C C . ALA A 1 91 ? 10.309 8.970 -19.228 1.00 91.62 91 ALA A C 1
ATOM 755 O O . ALA A 1 91 ? 9.800 8.001 -18.655 1.00 91.62 91 ALA A O 1
ATOM 756 N N . PHE A 1 92 ? 11.462 8.874 -19.894 1.00 89.88 92 PHE A N 1
ATOM 757 C CA . PHE A 1 92 ? 12.252 7.644 -19.942 1.00 89.88 92 PHE A CA 1
ATOM 758 C C . PHE A 1 92 ? 12.778 7.234 -18.561 1.00 89.88 92 PHE A C 1
ATOM 760 O O . PHE A 1 92 ? 12.994 8.069 -17.679 1.00 89.88 92 PHE A O 1
ATOM 767 N N . PHE A 1 93 ? 13.050 5.939 -18.378 1.00 90.06 93 PHE A N 1
ATOM 768 C CA . PHE A 1 93 ? 13.718 5.460 -17.169 1.00 90.06 93 PHE A CA 1
ATOM 769 C C . PHE A 1 93 ? 15.235 5.638 -17.283 1.00 90.06 93 PHE A C 1
ATOM 771 O O . PHE A 1 93 ? 15.856 5.089 -18.196 1.00 90.06 93 PHE A O 1
ATOM 778 N N . PRO A 1 94 ? 15.876 6.358 -16.348 1.00 87.62 94 PRO A N 1
ATOM 779 C CA . PRO A 1 94 ? 17.318 6.557 -16.404 1.00 87.62 94 PRO A CA 1
ATOM 780 C C . PRO A 1 94 ? 18.087 5.283 -16.025 1.00 87.62 94 PRO A C 1
ATOM 782 O O . PRO A 1 94 ? 19.195 5.080 -16.512 1.00 87.62 94 PRO A O 1
ATOM 785 N N . PHE A 1 95 ? 17.503 4.409 -15.189 1.00 91.38 95 PHE A N 1
ATOM 786 C CA . PHE A 1 95 ? 18.154 3.205 -14.662 1.00 91.38 95 PHE A CA 1
ATOM 787 C C . PHE A 1 95 ? 17.164 2.052 -14.395 1.00 91.38 95 PHE A C 1
ATOM 789 O O . PHE A 1 95 ? 15.954 2.248 -14.251 1.00 91.38 95 PHE A O 1
ATOM 796 N N . THR A 1 96 ? 17.705 0.831 -14.275 1.00 91.75 96 THR A N 1
ATOM 797 C CA . THR A 1 96 ? 16.958 -0.431 -14.056 1.00 91.75 96 THR A CA 1
ATOM 798 C C . THR A 1 96 ? 16.318 -0.576 -12.669 1.00 91.75 96 THR A C 1
ATOM 800 O O . THR A 1 96 ? 15.531 -1.490 -12.427 1.00 91.75 96 THR A O 1
ATOM 803 N N . ASP A 1 97 ? 16.682 0.283 -11.720 1.00 92.25 97 ASP A N 1
ATOM 804 C CA . ASP A 1 97 ? 16.134 0.282 -10.361 1.00 92.25 97 ASP A CA 1
ATOM 805 C C . ASP A 1 97 ? 14.625 0.568 -10.345 1.00 92.25 97 ASP A C 1
ATOM 807 O O . ASP A 1 97 ? 13.893 -0.057 -9.576 1.00 92.25 97 ASP A O 1
ATOM 811 N N . ASN A 1 98 ? 14.154 1.419 -11.257 1.00 91.25 98 ASN A N 1
ATOM 812 C CA . ASN A 1 98 ? 12.739 1.700 -11.474 1.00 91.25 98 ASN A CA 1
ATOM 813 C C . ASN A 1 98 ? 11.964 0.423 -11.810 1.00 91.25 98 ASN A C 1
ATOM 815 O O . ASN A 1 98 ? 10.944 0.143 -11.179 1.00 91.25 98 ASN A O 1
ATOM 819 N N . VAL A 1 99 ? 12.504 -0.400 -12.716 1.00 90.12 99 VAL A N 1
ATOM 820 C CA . VAL A 1 99 ? 11.922 -1.696 -13.093 1.00 90.12 99 VAL A CA 1
ATOM 821 C C . VAL A 1 99 ? 11.835 -2.617 -11.877 1.00 90.12 99 VAL A C 1
ATOM 823 O O . VAL A 1 99 ? 10.765 -3.110 -11.520 1.00 90.12 99 VAL A O 1
ATOM 826 N N . ARG A 1 100 ? 12.950 -2.783 -11.158 1.00 90.94 100 ARG A N 1
ATOM 827 C CA . ARG A 1 100 ? 13.012 -3.642 -9.963 1.00 90.94 100 ARG A CA 1
ATOM 828 C C . ARG A 1 100 ? 12.065 -3.177 -8.861 1.00 90.94 100 ARG A C 1
ATOM 830 O O . ARG A 1 100 ? 11.491 -4.006 -8.157 1.00 90.94 100 ARG A O 1
ATOM 837 N N . ARG A 1 101 ? 11.902 -1.864 -8.676 1.00 93.62 101 ARG A N 1
ATOM 838 C CA . ARG A 1 101 ? 10.980 -1.311 -7.681 1.00 93.62 101 ARG A CA 1
ATOM 839 C C . ARG A 1 101 ? 9.530 -1.554 -8.074 1.00 93.62 101 ARG A C 1
ATOM 841 O O . ARG A 1 101 ? 8.750 -1.923 -7.201 1.00 93.62 101 ARG A O 1
ATOM 848 N N . ALA A 1 102 ? 9.171 -1.345 -9.333 1.00 93.00 102 ALA A N 1
ATOM 849 C CA . ALA A 1 102 ? 7.812 -1.567 -9.810 1.00 93.00 102 ALA A CA 1
ATOM 850 C C . ALA A 1 102 ? 7.441 -3.058 -9.832 1.00 93.00 102 ALA A C 1
ATOM 852 O O . ALA A 1 102 ? 6.306 -3.403 -9.512 1.00 93.00 102 ALA A O 1
ATOM 853 N N . ALA A 1 103 ? 8.406 -3.954 -10.058 1.00 91.75 103 ALA A N 1
ATOM 854 C CA . ALA A 1 103 ? 8.167 -5.399 -10.022 1.00 91.75 103 ALA A CA 1
ATOM 855 C C . ALA A 1 103 ? 7.722 -5.867 -8.627 1.00 91.75 103 ALA A C 1
ATOM 857 O O . ALA A 1 103 ? 6.885 -6.756 -8.504 1.00 91.75 103 ALA A O 1
ATOM 858 N N . LYS A 1 104 ? 8.210 -5.210 -7.563 1.00 91.56 104 LYS A N 1
ATOM 859 C CA . LYS A 1 104 ? 7.763 -5.459 -6.179 1.00 91.56 104 LYS A CA 1
ATOM 860 C C . LYS A 1 104 ? 6.301 -5.072 -5.922 1.00 91.56 104 LYS A C 1
ATOM 862 O O . LYS A 1 104 ? 5.744 -5.516 -4.927 1.00 91.56 104 LYS A O 1
ATOM 867 N N . SER A 1 105 ? 5.701 -4.261 -6.792 1.00 94.75 105 SER A N 1
ATOM 868 C CA . SER A 1 105 ? 4.298 -3.837 -6.717 1.00 94.75 105 SER A CA 1
ATOM 869 C C . SER A 1 105 ? 3.439 -4.513 -7.795 1.00 94.75 105 SER A C 1
ATOM 871 O O . SER A 1 105 ? 2.445 -3.940 -8.230 1.00 94.75 105 SER A O 1
ATOM 873 N N . GLY A 1 106 ? 3.831 -5.701 -8.270 1.00 93.19 106 GLY A N 1
ATOM 874 C CA . GLY A 1 106 ? 3.019 -6.502 -9.193 1.00 93.19 106 GLY A CA 1
ATOM 875 C C . GLY A 1 106 ? 2.915 -5.953 -10.615 1.00 93.19 106 GLY A C 1
ATOM 876 O O . GLY A 1 106 ? 2.005 -6.334 -11.351 1.00 93.19 106 GLY A O 1
ATOM 877 N N . VAL A 1 107 ? 3.802 -5.032 -11.006 1.00 94.50 107 VAL A N 1
ATOM 878 C CA . VAL A 1 107 ? 3.798 -4.468 -12.361 1.00 94.50 107 VAL A CA 1
ATOM 879 C C . VAL A 1 107 ? 4.129 -5.552 -13.381 1.00 94.50 107 VAL A C 1
ATOM 881 O O . VAL A 1 107 ? 5.059 -6.330 -13.180 1.00 94.50 107 VAL A O 1
ATOM 884 N N . LYS A 1 108 ? 3.351 -5.580 -14.465 1.00 92.62 108 LYS A N 1
ATOM 885 C CA . LYS A 1 108 ? 3.536 -6.441 -15.642 1.00 92.62 108 LYS A CA 1
ATOM 886 C C . LYS A 1 108 ? 3.536 -5.684 -16.959 1.00 92.62 108 LYS A C 1
ATOM 888 O O . LYS A 1 108 ? 4.007 -6.235 -17.944 1.00 92.62 108 LYS A O 1
ATOM 893 N N . TYR A 1 109 ? 3.006 -4.467 -16.982 1.00 91.50 109 TYR A N 1
ATOM 894 C CA . TYR A 1 109 ? 2.880 -3.668 -18.195 1.00 91.50 109 TYR A CA 1
ATOM 895 C C . TYR A 1 109 ? 3.514 -2.311 -17.960 1.00 91.50 109 TYR A C 1
ATOM 897 O O . TYR A 1 109 ? 3.258 -1.699 -16.917 1.00 91.50 109 TYR A O 1
ATOM 905 N N . ILE A 1 110 ? 4.313 -1.831 -18.910 1.00 89.12 110 ILE A N 1
ATOM 906 C CA . ILE A 1 110 ? 4.952 -0.524 -18.795 1.00 89.12 110 ILE A CA 1
ATOM 907 C C . ILE A 1 110 ? 4.825 0.290 -20.073 1.00 89.12 110 ILE A C 1
ATOM 909 O O . ILE A 1 110 ? 5.055 -0.213 -21.161 1.00 89.12 110 ILE A O 1
ATOM 913 N N . ALA A 1 111 ? 4.482 1.565 -19.927 1.00 91.69 111 ALA A N 1
ATOM 914 C CA . ALA A 1 111 ? 4.485 2.529 -21.016 1.00 91.69 111 ALA A CA 1
ATOM 915 C C . ALA A 1 111 ? 5.328 3.735 -20.603 1.00 91.69 111 ALA A C 1
ATOM 917 O O . ALA A 1 111 ? 5.002 4.419 -19.632 1.00 91.69 111 ALA A O 1
ATOM 918 N N . ALA A 1 112 ? 6.422 3.983 -21.318 1.00 90.75 112 ALA A N 1
ATOM 919 C CA . ALA A 1 112 ? 7.310 5.114 -21.081 1.00 90.75 112 ALA A CA 1
ATOM 920 C C . AL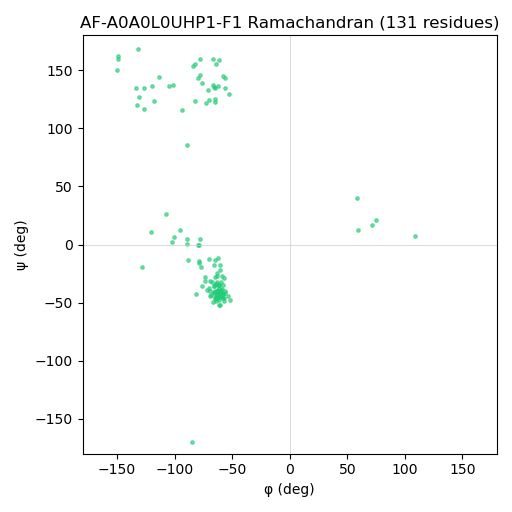A A 1 112 ? 7.974 5.552 -22.395 1.00 90.75 112 ALA A C 1
ATOM 922 O O . ALA A 1 112 ? 8.213 4.706 -23.261 1.00 90.75 112 ALA A O 1
ATOM 923 N N . PRO A 1 113 ? 8.309 6.842 -22.560 1.00 90.75 113 PRO A N 1
ATOM 924 C CA . PRO A 1 113 ? 9.193 7.275 -23.633 1.00 90.75 113 PRO A CA 1
ATOM 925 C C . PRO A 1 113 ? 10.540 6.542 -23.582 1.00 90.75 113 PRO A C 1
ATOM 927 O O . PRO A 1 113 ? 11.072 6.297 -22.502 1.00 90.75 113 PRO A O 1
ATOM 930 N N . GLY A 1 114 ? 11.106 6.225 -24.746 1.00 87.12 114 GLY A N 1
ATOM 931 C CA . GLY A 1 114 ? 12.515 5.839 -24.865 1.00 87.12 114 GLY A CA 1
ATOM 932 C C . GLY A 1 114 ? 13.431 7.061 -24.990 1.00 87.12 114 GLY A C 1
ATOM 933 O O . GLY A 1 114 ? 12.995 8.206 -24.850 1.00 87.12 114 GLY A O 1
ATOM 934 N N . GLY A 1 115 ? 14.698 6.820 -25.312 1.00 86.44 115 GLY A N 1
ATOM 935 C CA . GLY A 1 115 ? 15.718 7.848 -25.527 1.00 86.44 115 GLY A CA 1
ATOM 936 C C . GLY A 1 115 ? 16.777 7.922 -24.428 1.00 86.44 115 GLY A C 1
ATOM 937 O O . GLY A 1 115 ? 17.610 8.829 -24.454 1.00 86.44 115 GLY A O 1
ATOM 938 N N . SER A 1 116 ? 16.782 6.983 -23.477 1.00 86.06 116 SER A N 1
ATOM 939 C CA . SER A 1 116 ? 17.870 6.861 -22.509 1.00 86.06 116 SER A CA 1
ATOM 940 C C . SER A 1 116 ? 19.059 6.145 -23.139 1.00 86.06 116 SER A C 1
ATOM 942 O O . SER A 1 116 ? 18.911 5.139 -23.832 1.00 86.06 116 SER A O 1
ATOM 944 N N . VAL A 1 117 ? 20.274 6.563 -22.782 1.00 87.50 117 VAL A N 1
ATOM 945 C CA . VAL A 1 117 ? 21.487 5.769 -23.061 1.00 87.50 117 VAL A CA 1
ATOM 946 C C . VAL A 1 117 ? 21.442 4.387 -22.388 1.00 87.50 117 VAL A C 1
ATOM 948 O O . VAL A 1 117 ? 22.182 3.487 -22.775 1.00 87.50 117 VAL A O 1
ATOM 951 N N . MET A 1 118 ? 20.557 4.212 -21.398 1.00 90.75 118 MET A N 1
ATOM 952 C CA . MET A 1 118 ? 20.357 2.980 -20.635 1.00 90.75 118 MET A CA 1
ATOM 953 C C . MET A 1 118 ? 19.140 2.151 -21.082 1.00 90.75 118 MET A C 1
ATOM 955 O O . MET A 1 118 ? 18.846 1.150 -20.428 1.00 90.75 118 MET A O 1
ATOM 959 N N . ASP A 1 119 ? 18.447 2.505 -22.172 1.00 89.31 119 ASP A N 1
ATOM 960 C CA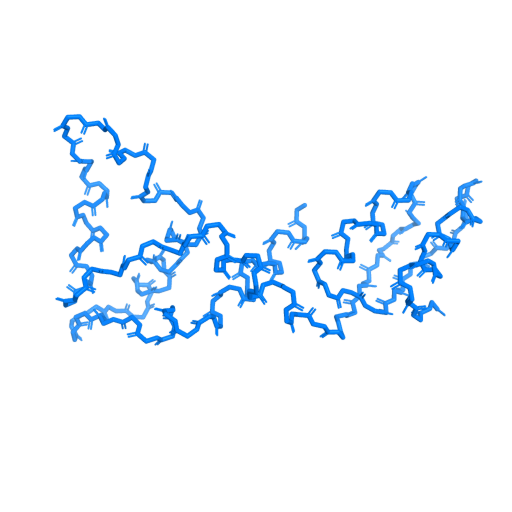 . ASP A 1 119 ? 17.206 1.823 -22.596 1.00 89.31 119 ASP A CA 1
ATOM 961 C C . ASP A 1 119 ? 17.383 0.303 -22.734 1.00 89.31 119 ASP A C 1
ATOM 963 O O . ASP A 1 119 ? 16.587 -0.467 -22.205 1.00 89.31 119 ASP A O 1
ATOM 967 N N . SER A 1 120 ? 18.479 -0.153 -23.350 1.00 91.12 120 SER A N 1
ATOM 968 C CA . SER A 1 120 ? 18.761 -1.589 -23.514 1.00 91.12 120 SER A CA 1
ATOM 969 C C . SER A 1 120 ? 18.856 -2.334 -22.171 1.00 91.12 120 SER A C 1
ATOM 971 O O . SER A 1 120 ? 18.330 -3.440 -22.014 1.00 91.12 120 SER A O 1
ATOM 973 N N . ALA A 1 121 ? 19.460 -1.704 -21.156 1.00 90.94 121 ALA A N 1
ATOM 974 C CA . ALA A 1 121 ? 19.536 -2.271 -19.812 1.00 90.94 121 ALA A CA 1
ATOM 975 C C . ALA A 1 121 ? 18.162 -2.281 -19.122 1.00 90.94 121 ALA A C 1
ATOM 977 O O . ALA A 1 121 ? 17.838 -3.237 -18.416 1.00 90.94 121 ALA A O 1
ATOM 978 N N . VAL A 1 122 ? 17.349 -1.241 -19.335 1.00 89.81 122 VAL A N 1
ATOM 979 C CA . VAL A 1 122 ? 15.977 -1.146 -18.813 1.00 89.81 122 VAL A CA 1
ATOM 980 C C . VAL A 1 122 ? 15.082 -2.222 -19.428 1.00 89.81 122 VAL A C 1
ATOM 982 O O . VAL A 1 122 ? 14.409 -2.926 -18.678 1.00 89.81 122 VAL A O 1
ATOM 985 N N . PHE A 1 123 ? 15.122 -2.411 -20.749 1.00 89.00 123 PHE A N 1
ATOM 986 C CA . PHE A 1 123 ? 14.356 -3.457 -21.434 1.00 89.00 123 PHE A CA 1
ATOM 987 C C . PHE A 1 123 ? 14.785 -4.850 -20.982 1.00 89.00 123 PHE A C 1
ATOM 989 O O . PHE A 1 123 ? 13.941 -5.644 -20.585 1.00 89.00 123 PHE A O 1
ATOM 996 N N . THR A 1 124 ? 16.094 -5.102 -20.881 1.00 91.19 124 THR A N 1
ATOM 997 C CA . THR A 1 124 ? 16.610 -6.370 -20.338 1.00 91.19 124 THR A CA 1
ATOM 998 C C . THR A 1 124 ? 16.104 -6.625 -18.914 1.00 91.19 124 THR A C 1
ATOM 1000 O O . THR A 1 124 ? 15.728 -7.745 -18.570 1.00 91.19 124 THR A O 1
ATOM 1003 N N . ALA A 1 125 ? 16.083 -5.599 -18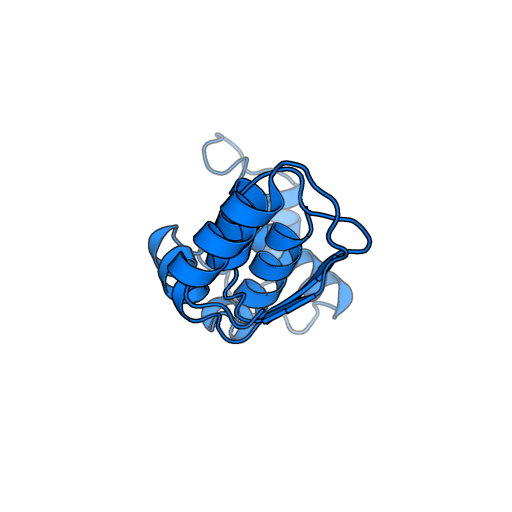.058 1.00 90.25 125 ALA A N 1
ATOM 1004 C CA . ALA A 1 125 ? 15.570 -5.733 -16.698 1.00 90.25 125 ALA A CA 1
ATOM 1005 C C . ALA A 1 125 ? 14.059 -6.021 -16.676 1.00 90.25 125 ALA A C 1
ATOM 1007 O O . ALA A 1 125 ? 13.597 -6.772 -15.816 1.00 90.25 125 ALA A O 1
ATOM 1008 N N . ALA A 1 126 ? 13.297 -5.436 -17.601 1.00 88.56 126 ALA A N 1
ATOM 1009 C CA . ALA A 1 126 ? 11.862 -5.660 -17.729 1.00 88.56 126 ALA A CA 1
ATOM 1010 C C . ALA A 1 126 ? 11.555 -7.067 -18.278 1.00 88.56 126 ALA A C 1
ATOM 1012 O O . ALA A 1 126 ? 10.701 -7.755 -17.719 1.00 88.56 126 ALA A O 1
ATOM 1013 N N . ASP A 1 127 ? 12.334 -7.563 -19.243 1.00 88.94 127 ASP A N 1
ATOM 1014 C CA . ASP A 1 127 ? 12.266 -8.952 -19.718 1.00 88.94 127 ASP A CA 1
ATOM 1015 C C . ASP A 1 127 ? 12.577 -9.951 -18.593 1.00 88.94 127 ASP A C 1
ATOM 1017 O O . ASP A 1 127 ? 11.856 -10.931 -18.392 1.00 88.94 127 ASP A O 1
ATOM 1021 N N . GLN A 1 128 ? 13.616 -9.685 -17.791 1.00 88.81 128 GLN A N 1
ATOM 1022 C CA . GLN A 1 128 ? 13.947 -10.492 -16.607 1.00 88.81 128 GLN A CA 1
ATOM 1023 C C . GLN A 1 128 ? 12.818 -10.487 -15.568 1.00 88.81 128 GLN A C 1
ATOM 1025 O O . GLN A 1 128 ? 12.579 -11.500 -14.905 1.00 88.81 128 GLN A O 1
ATOM 1030 N N . ALA A 1 129 ? 12.109 -9.364 -15.441 1.00 83.50 129 ALA A N 1
ATOM 1031 C CA . ALA A 1 129 ? 10.918 -9.233 -14.609 1.00 83.50 129 ALA A CA 1
ATOM 1032 C C . ALA A 1 129 ? 9.651 -9.829 -15.259 1.00 83.50 129 ALA A C 1
ATOM 1034 O O . ALA A 1 129 ? 8.595 -9.835 -14.626 1.00 83.50 129 ALA A O 1
ATOM 1035 N N . LYS A 1 130 ? 9.762 -10.386 -16.478 1.00 83.62 130 LYS A N 1
ATOM 1036 C CA . LYS A 1 130 ? 8.675 -10.971 -17.282 1.00 83.62 130 LYS A CA 1
ATOM 1037 C C . LYS A 1 130 ? 7.552 -9.977 -17.575 1.00 83.62 130 LYS A C 1
ATOM 1039 O O . LYS A 1 130 ? 6.371 -10.319 -17.481 1.00 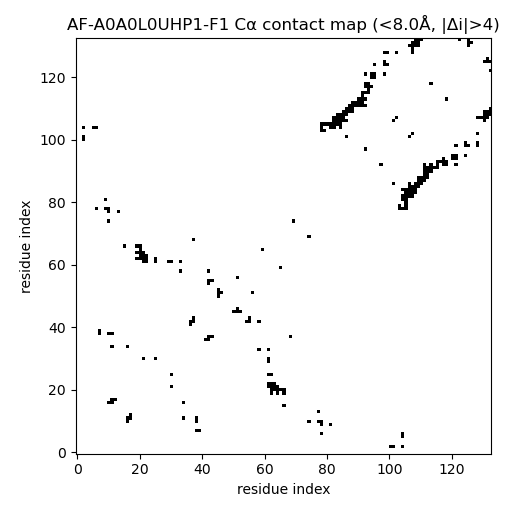83.62 130 LYS A O 1
ATOM 1044 N N . TRP A 1 131 ? 7.922 -8.738 -17.869 1.00 79.88 131 TRP A N 1
ATOM 1045 C CA . TRP A 1 131 ? 6.982 -7.694 -18.251 1.00 79.88 131 TRP A CA 1
ATOM 1046 C C . TRP A 1 131 ? 6.651 -7.765 -19.737 1.00 79.88 131 TRP A C 1
ATOM 1048 O O . TRP A 1 131 ? 7.451 -8.223 -20.546 1.00 79.88 131 TRP A O 1
ATOM 1058 N N . PHE A 1 132 ? 5.469 -7.272 -20.084 1.00 65.50 132 PHE A N 1
ATOM 1059 C CA . PHE A 1 132 ? 5.114 -6.899 -21.441 1.00 65.50 132 PHE A CA 1
ATOM 1060 C C . PHE A 1 132 ? 5.418 -5.404 -21.590 1.00 65.50 132 PHE A C 1
ATOM 1062 O O . PHE A 1 132 ? 4.848 -4.579 -20.868 1.00 65.50 132 PHE A O 1
ATOM 1069 N N . ILE A 1 133 ? 6.365 -5.083 -22.469 1.00 58.78 133 ILE A N 1
ATOM 1070 C CA . ILE A 1 133 ? 6.769 -3.716 -22.825 1.00 58.78 133 ILE A CA 1
ATOM 1071 C C . ILE A 1 133 ? 6.088 -3.341 -24.138 1.00 58.78 133 ILE A C 1
ATOM 1073 O O . ILE A 1 133 ? 6.078 -4.204 -25.045 1.00 58.78 133 ILE A O 1
#

Sequence (133 aa):
LAGNKADLWWLRHHPKVLDMKFKKSTKRADKANAIDLYLTDAVFEDQDDEEISIERKEWENNFEEIPVRLSHIERKEWMNKLDGVALGSDAFFPFTDNVRRAAKSGVKYIAAPGGSVMDSAVFTAADQAKWFI

pLDDT: mean 92.85, std 5.58, range [58.78, 98.38]

InterPro domains:
  IPR002695 Bifunctional purine biosynthesis protein PurH-like [PTHR11692] (78-129)
  IPR016193 Cytidine deaminase-like [SSF53927] (1-130)
  IPR024051 AICAR transformylase, duplicated domain superfamily [G3DSA:3.40.140.20] (13-133)

Solvent-accessible surface area (backbone atoms only — not comparable to full-atom values): 7823 Å² total; per-residue (Å²): 112,71,58,60,54,52,48,54,58,54,53,57,68,34,66,77,57,69,67,54,43,58,34,92,84,54,48,74,67,58,52,53,51,51,50,49,36,57,74,70,45,64,70,52,74,50,72,88,50,98,64,74,48,70,68,42,55,60,52,50,68,41,36,74,48,77,77,79,80,80,47,72,64,58,50,51,59,54,44,71,67,45,65,80,30,74,44,79,43,97,51,46,62,78,52,47,62,60,49,59,53,38,48,66,56,14,39,31,36,54,48,56,47,78,88,39,99,38,43,72,56,36,51,52,47,32,54,75,65,65,36,53,115

Foldseek 3Di:
DVLVVLLLVLVCVQPLNVPFAFDPPADPVLSVVLSSCLSVVVLCPCVPPPDRDPVVVVSCNGHPDRRDRQDPVNSQVSLVPQADDEEEDAADDQDLVVVVSVLSNHYAHYDHDDDHPCVVVNVVSSVVSNHDD